Protein AF-A0A7C4NNX4-F1 (afdb_monomer_lite)

Sequence (133 aa):
MYYRSFNGVYTVMGKKLKLHPGSLFLFMDVGVRVYADIDHVFYNCREGLIQNIRFLYDVFKHFSGMGLRVVAVGKAFDDDLYLYLSNRYHGRANYRDFTVSVFDNTSPEEFKRIHDYMQIVDGGIIKEALGED

Foldseek 3Di:
DDWDDDPCWTADPNDTFNAQFFKKKFFDDVHTWMFTQCVGQVVRDLVSVLRQLLVQVVVVCVVVVVVFQWGMWIDHRGHAIETEGCADDDDWDDDDPYGYHYDYNDDNVNVCVVRVVTDIDDPVSSCVSVVHD

Radius of gyration: 14.45 Å; chains: 1; bounding box: 39×32×36 Å

pLDDT: mean 86.93, std 13.01, range [45.81, 97.88]

Secondary structure (DSSP, 8-state):
-----BTTBEEETTEEESS-S--EEEEESSSEEEEE-HHHHTTT-HHHHHHHHHHHHHHHHHHHHTT--EEEEEE-SSS-EEEEESS---S-EEETTEEEEEE-S--HHHHHHHTTTSEEPPHHHHHHHHT--

Structure (mmCIF, N/CA/C/O backbone):
data_AF-A0A7C4NNX4-F1
#
_entry.id   AF-A0A7C4NNX4-F1
#
loop_
_atom_site.group_PDB
_atom_site.id
_atom_site.type_symbol
_atom_site.label_atom_id
_atom_site.label_alt_id
_atom_site.label_comp_id
_atom_site.label_asym_id
_atom_site.label_entity_id
_atom_site.label_seq_id
_atom_site.pdbx_PDB_ins_code
_atom_site.Cartn_x
_atom_site.Cartn_y
_atom_site.Cartn_z
_atom_site.occupancy
_atom_site.B_iso_or_equiv
_atom_site.auth_seq_id
_atom_site.auth_comp_id
_atom_site.auth_asym_id
_atom_site.auth_atom_id
_atom_site.pdbx_PDB_model_num
ATOM 1 N N . MET A 1 1 ? -24.343 -3.041 7.007 1.00 48.03 1 MET A N 1
ATOM 2 C CA . MET A 1 1 ? -23.351 -4.117 7.239 1.00 48.03 1 MET A CA 1
ATOM 3 C C . MET A 1 1 ? -22.659 -3.783 8.556 1.00 48.03 1 MET A C 1
ATOM 5 O O . MET A 1 1 ? -22.099 -2.702 8.644 1.00 48.03 1 MET A O 1
ATOM 9 N N . TYR A 1 2 ? -22.823 -4.580 9.617 1.00 45.81 2 TYR A N 1
ATOM 10 C CA . TYR A 1 2 ? -22.354 -4.204 10.963 1.00 45.81 2 TYR A CA 1
ATOM 11 C C . TYR A 1 2 ? -20.934 -4.726 11.207 1.00 45.81 2 TYR A C 1
ATOM 13 O O . TYR A 1 2 ? -20.727 -5.937 11.233 1.00 45.81 2 TYR A O 1
ATOM 21 N N . TYR A 1 3 ? -19.975 -3.822 11.412 1.00 55.03 3 TYR A N 1
ATOM 22 C CA . TYR A 1 3 ? -18.614 -4.162 11.821 1.00 55.03 3 TYR A CA 1
ATOM 23 C C . TYR A 1 3 ? -18.524 -4.092 13.342 1.00 55.03 3 TYR A C 1
ATOM 25 O O . TYR A 1 3 ? -18.691 -3.028 13.935 1.00 55.03 3 TYR A O 1
ATOM 33 N N . ARG A 1 4 ? -18.267 -5.225 13.994 1.00 49.16 4 ARG A N 1
ATOM 34 C CA . ARG A 1 4 ? -17.925 -5.248 15.417 1.00 49.16 4 ARG A CA 1
ATOM 35 C C . ARG A 1 4 ? -16.474 -5.684 15.535 1.00 49.16 4 ARG A C 1
ATOM 37 O O . ARG A 1 4 ? -16.166 -6.846 15.291 1.00 49.16 4 ARG A O 1
ATOM 44 N N . SER A 1 5 ? -15.599 -4.741 15.871 1.00 49.91 5 SER A N 1
ATOM 45 C CA . SER A 1 5 ? -14.241 -5.061 16.306 1.00 49.91 5 SER A CA 1
ATOM 46 C C . SER A 1 5 ? -14.320 -5.641 17.717 1.00 49.91 5 SER A C 1
ATOM 48 O O . SER A 1 5 ? -14.925 -5.041 18.608 1.00 49.91 5 SER A O 1
ATOM 50 N N . PHE A 1 6 ? -13.754 -6.827 17.917 1.00 46.50 6 PHE A N 1
ATOM 51 C CA . PHE A 1 6 ? -13.515 -7.384 19.246 1.00 46.50 6 PHE A CA 1
ATOM 52 C C . PHE A 1 6 ? -12.052 -7.818 19.289 1.00 46.50 6 PHE A C 1
ATOM 54 O O . PHE A 1 6 ? -11.636 -8.658 18.492 1.00 46.50 6 PHE A O 1
ATOM 61 N N . ASN A 1 7 ? -11.256 -7.205 20.169 1.00 52.91 7 ASN A N 1
ATOM 62 C CA . ASN A 1 7 ? -9.811 -7.442 20.284 1.00 52.91 7 ASN A CA 1
ATOM 63 C C . ASN A 1 7 ? -9.023 -7.269 18.965 1.00 52.91 7 ASN A C 1
ATOM 65 O O . ASN A 1 7 ? -8.081 -8.015 18.712 1.00 52.91 7 ASN A O 1
ATOM 69 N N . GLY A 1 8 ? -9.415 -6.318 18.107 1.00 58.91 8 GLY A N 1
ATOM 70 C CA . GLY A 1 8 ? -8.726 -6.058 16.834 1.00 58.91 8 GLY A CA 1
ATOM 71 C C . GLY A 1 8 ? -9.024 -7.069 15.720 1.00 58.91 8 GLY A C 1
ATOM 72 O O . GLY A 1 8 ? -8.381 -7.025 14.679 1.00 58.91 8 GLY A O 1
ATOM 73 N N . VAL A 1 9 ? -9.997 -7.966 15.916 1.00 63.56 9 VAL A N 1
ATOM 74 C CA . VAL A 1 9 ? -10.481 -8.889 14.882 1.00 63.56 9 VAL A CA 1
ATOM 75 C C . VAL A 1 9 ? -11.775 -8.343 14.289 1.00 63.56 9 VAL A C 1
ATOM 77 O O . VAL A 1 9 ? -12.765 -8.155 15.003 1.00 63.56 9 VAL A O 1
ATOM 80 N N . TYR A 1 10 ? -11.783 -8.121 12.976 1.00 71.44 10 TYR A N 1
ATOM 81 C CA . TYR A 1 10 ? -12.954 -7.652 12.238 1.00 71.44 10 TYR A CA 1
ATOM 82 C C . TYR A 1 10 ? -13.735 -8.853 11.705 1.00 71.44 10 TYR A C 1
ATOM 84 O O . TYR A 1 10 ? -13.141 -9.783 11.175 1.00 71.44 10 TYR A O 1
ATOM 92 N N . THR A 1 11 ? -15.063 -8.880 11.845 1.00 72.44 11 THR A N 1
ATOM 93 C CA . THR A 1 11 ? -15.886 -9.976 11.297 1.00 72.44 11 THR A CA 1
ATOM 94 C C . THR A 1 11 ? -16.840 -9.450 10.236 1.00 72.44 11 THR A C 1
ATOM 96 O O . THR A 1 11 ? -17.658 -8.579 10.525 1.00 72.44 11 THR A O 1
ATOM 99 N N . VAL A 1 12 ? -16.761 -10.001 9.023 1.00 71.94 12 VAL A N 1
ATOM 100 C CA . VAL A 1 12 ? -17.627 -9.649 7.890 1.00 71.94 12 VAL A CA 1
ATOM 101 C C . VAL A 1 12 ? -18.187 -10.921 7.275 1.00 71.94 12 VAL A C 1
ATOM 103 O O . VAL A 1 12 ? -17.429 -11.791 6.861 1.00 71.94 12 VAL A O 1
ATOM 106 N N . MET A 1 13 ? -19.517 -11.055 7.245 1.00 73.31 13 MET A N 1
ATOM 107 C CA . MET A 1 13 ? -20.209 -12.240 6.701 1.00 73.31 13 MET A CA 1
ATOM 108 C C . MET A 1 13 ? -19.663 -13.580 7.249 1.00 73.31 13 MET A C 1
ATOM 110 O O . MET A 1 13 ? -19.581 -14.569 6.531 1.00 73.31 13 MET A O 1
ATOM 114 N N . GLY A 1 14 ? -19.249 -13.610 8.523 1.00 75.75 14 GLY A N 1
ATOM 115 C CA . GLY A 1 14 ? -18.668 -14.794 9.173 1.00 75.75 14 GLY A CA 1
ATOM 116 C C . GLY A 1 14 ? -17.166 -15.014 8.932 1.00 75.75 14 GLY A C 1
ATOM 117 O O . GLY A 1 14 ? -16.572 -15.849 9.610 1.00 75.75 14 GLY A O 1
ATOM 118 N N . LYS A 1 15 ? -16.524 -14.245 8.040 1.00 78.25 15 LYS A N 1
ATOM 119 C CA . LYS A 1 15 ? -15.065 -14.243 7.840 1.00 78.25 15 LYS A CA 1
ATOM 120 C C . LYS A 1 15 ? -14.405 -13.311 8.855 1.00 78.25 15 LYS A C 1
ATOM 122 O O . LYS A 1 15 ? -14.841 -12.173 9.027 1.00 78.25 15 LYS A O 1
ATOM 127 N N . LYS A 1 16 ? -13.354 -13.795 9.521 1.00 83.75 16 LYS A N 1
ATOM 128 C CA . LYS A 1 16 ? -12.468 -12.967 10.350 1.00 83.75 16 LYS A CA 1
ATOM 129 C C . LYS A 1 16 ? -11.421 -12.318 9.455 1.00 83.75 16 LYS A C 1
ATOM 131 O O . LYS A 1 16 ? -10.770 -13.025 8.691 1.00 83.75 16 LYS A O 1
ATOM 136 N N . LEU A 1 17 ? -11.279 -11.009 9.576 1.00 84.00 17 LEU A N 1
ATOM 137 C CA . LEU A 1 17 ? -10.310 -10.195 8.865 1.00 84.00 17 LEU A CA 1
ATOM 138 C C . LEU A 1 17 ? -9.288 -9.633 9.851 1.00 84.00 17 LEU A C 1
ATOM 140 O O . LEU A 1 17 ? -9.621 -9.298 10.996 1.00 84.00 17 LEU A O 1
ATOM 144 N N . LYS A 1 18 ? -8.043 -9.572 9.390 1.00 87.12 18 LYS A N 1
ATOM 145 C CA . LYS A 1 18 ? -6.881 -9.059 10.119 1.00 87.12 18 LYS A CA 1
ATOM 146 C C . LYS A 1 18 ? -6.755 -7.547 9.968 1.00 87.12 18 LYS A C 1
ATOM 148 O O . LYS A 1 18 ? -6.219 -6.894 10.859 1.00 87.12 18 LYS A O 1
ATOM 153 N N . LEU A 1 19 ? -7.248 -7.002 8.857 1.00 88.00 19 LEU A N 1
ATOM 154 C CA . LEU A 1 19 ? -7.298 -5.570 8.583 1.00 88.00 19 LEU A CA 1
ATOM 155 C C . LEU A 1 19 ? -8.731 -5.048 8.616 1.00 88.00 19 LEU A C 1
ATOM 157 O O . LEU A 1 19 ? -9.700 -5.808 8.515 1.00 88.00 19 LEU A O 1
ATOM 161 N N . HIS A 1 20 ? -8.866 -3.726 8.742 1.00 88.00 20 HIS A N 1
ATOM 162 C CA . HIS A 1 20 ? -10.181 -3.115 8.658 1.00 88.00 20 HIS A CA 1
ATOM 163 C C . HIS A 1 20 ? -10.746 -3.322 7.239 1.00 88.00 20 HIS A C 1
ATOM 165 O O . HIS A 1 20 ? -10.024 -3.099 6.254 1.00 88.00 20 HIS A O 1
ATOM 171 N N . PRO A 1 21 ? -12.026 -3.709 7.102 1.00 87.19 21 PRO A N 1
ATOM 172 C CA . PRO A 1 21 ? -12.662 -3.871 5.800 1.00 87.19 21 PRO A CA 1
ATOM 173 C C . PRO A 1 21 ? -12.578 -2.598 4.961 1.00 87.19 21 PRO A C 1
ATOM 175 O O . PRO A 1 21 ? -12.714 -1.491 5.491 1.00 87.19 21 PRO A O 1
ATOM 178 N N . GLY A 1 22 ? -12.355 -2.762 3.659 1.00 87.94 22 GLY A N 1
ATOM 179 C CA . GLY A 1 22 ? -12.302 -1.652 2.711 1.00 87.94 22 GLY A CA 1
ATOM 180 C C . GLY A 1 22 ? -11.140 -1.721 1.726 1.00 87.94 22 GLY A C 1
ATOM 181 O O . GLY A 1 22 ? -10.060 -2.186 2.075 1.00 87.94 22 GLY A O 1
ATOM 182 N N . SER A 1 23 ? -11.370 -1.257 0.497 1.00 91.06 23 SER A N 1
ATOM 183 C CA . SER A 1 23 ? -10.374 -1.263 -0.578 1.00 91.06 23 SER A CA 1
ATOM 184 C C . SER A 1 23 ? -9.641 0.074 -0.649 1.00 91.06 23 SER A C 1
ATOM 186 O O . SER A 1 23 ? -10.278 1.128 -0.718 1.00 91.06 23 SER A O 1
ATOM 188 N N . LEU A 1 24 ? -8.308 0.035 -0.656 1.00 94.44 24 LEU A N 1
ATOM 189 C CA . LEU A 1 24 ? -7.476 1.223 -0.846 1.00 94.44 24 LEU A CA 1
ATOM 190 C C . LEU A 1 24 ? -6.092 0.882 -1.399 1.00 94.44 24 LEU A C 1
ATOM 192 O O . LEU A 1 24 ? -5.580 -0.219 -1.198 1.00 94.44 24 LEU A O 1
ATOM 196 N N . PHE A 1 25 ? -5.474 1.872 -2.034 1.00 96.31 25 PHE A N 1
ATOM 197 C CA . PHE A 1 25 ? -4.113 1.834 -2.541 1.00 96.31 25 PHE A CA 1
ATOM 198 C C . PHE A 1 25 ? -3.327 3.036 -2.036 1.00 96.31 25 PHE A C 1
ATOM 200 O O . PHE A 1 25 ? -3.772 4.174 -2.156 1.00 96.31 25 PHE A O 1
ATOM 207 N N . LEU A 1 26 ? -2.133 2.780 -1.516 1.00 96.75 26 LEU A N 1
ATOM 208 C CA . LEU A 1 26 ? -1.104 3.775 -1.270 1.00 96.75 26 LEU A CA 1
ATOM 209 C C . LEU A 1 26 ? -0.182 3.809 -2.490 1.00 96.75 26 LEU A C 1
ATOM 211 O O . LEU A 1 26 ? 0.436 2.806 -2.845 1.00 96.75 26 LEU A O 1
ATOM 215 N N . PHE A 1 27 ? -0.111 4.964 -3.134 1.00 96.31 27 PHE A N 1
ATOM 216 C CA . PHE A 1 27 ? 0.598 5.209 -4.380 1.00 96.31 27 PHE A CA 1
ATOM 217 C C . PHE A 1 27 ? 1.734 6.211 -4.165 1.00 96.31 27 PHE A C 1
ATOM 219 O O . PHE A 1 27 ? 1.553 7.237 -3.504 1.00 96.31 27 PHE A O 1
ATOM 226 N N . MET A 1 28 ? 2.896 5.905 -4.741 1.00 90.25 28 MET A N 1
ATOM 227 C CA . MET A 1 28 ? 4.124 6.680 -4.596 1.00 90.25 28 MET A CA 1
ATOM 228 C C . MET A 1 28 ? 4.455 7.394 -5.902 1.00 90.25 28 MET A C 1
ATOM 230 O O . MET A 1 28 ? 4.753 6.767 -6.916 1.00 90.25 28 MET A O 1
ATOM 234 N N . ASP A 1 29 ? 4.418 8.720 -5.855 1.00 79.81 29 ASP A N 1
ATOM 235 C CA . ASP A 1 29 ? 4.788 9.602 -6.965 1.00 79.81 29 ASP A CA 1
ATOM 236 C C . ASP A 1 29 ? 5.741 10.684 -6.428 1.00 79.81 29 ASP A C 1
ATOM 238 O O . ASP A 1 29 ? 6.663 10.379 -5.675 1.00 79.81 29 ASP A O 1
ATOM 242 N N . VAL A 1 30 ? 5.478 11.963 -6.708 1.00 82.19 30 VAL A N 1
ATOM 243 C CA . VAL A 1 30 ? 6.112 13.125 -6.052 1.00 82.19 30 VAL A CA 1
ATOM 244 C C . VAL A 1 30 ? 5.896 13.139 -4.522 1.00 82.19 30 VAL A C 1
ATOM 246 O O . VAL A 1 30 ? 6.574 13.859 -3.796 1.00 82.19 30 VAL A O 1
ATOM 249 N N . GLY A 1 31 ? 4.962 12.331 -4.019 1.00 86.94 31 GLY A N 1
ATOM 250 C CA . GLY A 1 31 ? 4.693 12.106 -2.601 1.00 86.94 31 GLY A CA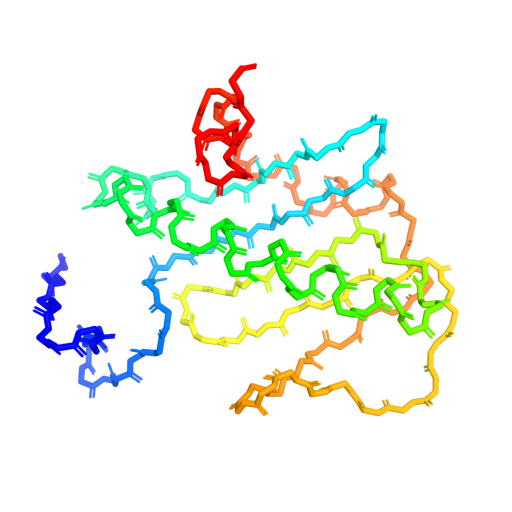 1
ATOM 251 C C . GLY A 1 31 ? 3.726 10.93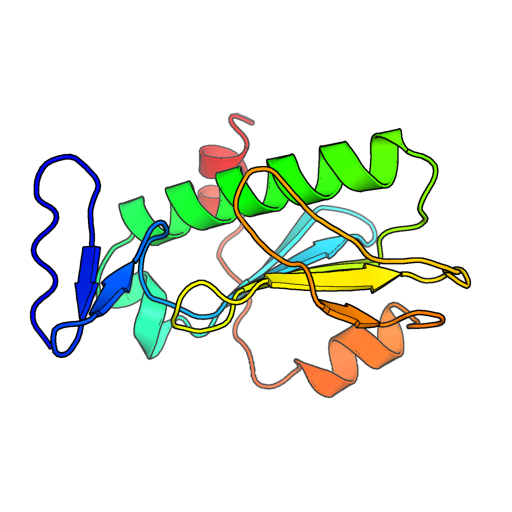9 -2.409 1.00 86.94 31 GLY A C 1
ATOM 252 O O . GLY A 1 31 ? 3.315 10.302 -3.385 1.00 86.94 31 GLY A O 1
ATOM 253 N N . VAL A 1 32 ? 3.350 10.672 -1.157 1.00 93.00 32 VAL A N 1
ATOM 254 C CA . VAL A 1 32 ? 2.353 9.645 -0.826 1.00 93.00 32 VAL A CA 1
ATOM 255 C C . VAL A 1 32 ? 0.963 10.141 -1.218 1.00 93.00 32 VAL A C 1
ATOM 257 O O . VAL A 1 32 ? 0.522 11.203 -0.780 1.00 93.00 32 VAL A O 1
ATOM 260 N N . ARG A 1 33 ? 0.248 9.356 -2.022 1.00 95.06 33 ARG A N 1
ATOM 261 C CA . ARG A 1 33 ? -1.186 9.532 -2.285 1.00 95.06 33 ARG A CA 1
ATOM 262 C C . ARG A 1 33 ? -1.925 8.270 -1.885 1.00 95.06 33 ARG A C 1
ATOM 264 O O . ARG A 1 33 ? -1.391 7.174 -2.027 1.00 95.06 33 ARG A O 1
ATOM 271 N N . VAL A 1 34 ? -3.161 8.413 -1.423 1.00 94.94 34 VAL A N 1
ATOM 272 C CA . VAL A 1 34 ? -4.016 7.267 -1.111 1.00 94.94 34 VAL A CA 1
ATOM 273 C C . VAL A 1 34 ? -5.290 7.358 -1.937 1.00 94.94 34 VAL A C 1
ATOM 275 O O . VAL A 1 34 ? -5.966 8.384 -1.926 1.00 94.94 34 VAL A O 1
ATOM 278 N N . TYR A 1 35 ? -5.600 6.278 -2.645 1.00 94.38 35 TYR A N 1
ATOM 279 C CA . TYR A 1 35 ? -6.850 6.067 -3.364 1.00 94.38 35 TYR A CA 1
ATOM 280 C C . TYR A 1 35 ? -7.699 5.097 -2.554 1.00 94.38 35 TYR A C 1
ATOM 282 O O . TYR A 1 35 ? -7.216 4.027 -2.197 1.00 94.38 35 TYR A O 1
ATOM 290 N N . ALA A 1 36 ? -8.943 5.440 -2.249 1.00 92.12 36 ALA A N 1
ATOM 291 C CA . ALA A 1 36 ? -9.845 4.580 -1.494 1.00 92.12 36 ALA A CA 1
ATOM 292 C C . ALA A 1 36 ? -11.231 4.555 -2.136 1.00 92.12 36 ALA A C 1
ATOM 294 O O . ALA A 1 36 ? -11.667 5.514 -2.770 1.00 92.12 36 ALA A O 1
ATOM 295 N N . ASP A 1 37 ? -11.933 3.447 -1.932 1.00 86.31 37 ASP A N 1
ATOM 296 C CA . ASP A 1 37 ? -13.380 3.399 -2.102 1.00 86.31 37 ASP A CA 1
ATOM 297 C C . ASP A 1 37 ? -14.016 4.070 -0.869 1.00 86.31 37 ASP A C 1
ATOM 299 O O . ASP A 1 37 ? -14.296 3.416 0.137 1.00 86.31 37 ASP A O 1
ATOM 303 N N . ILE A 1 38 ? -14.112 5.407 -0.870 1.00 71.06 38 ILE A N 1
ATOM 304 C CA . ILE A 1 38 ? -14.481 6.191 0.327 1.00 71.06 38 ILE A CA 1
ATOM 305 C C . ILE A 1 38 ? -15.907 5.853 0.766 1.00 71.06 38 ILE A C 1
ATOM 307 O O . ILE A 1 38 ? -16.157 5.764 1.974 1.00 71.06 38 ILE A O 1
ATOM 311 N N . ASP A 1 39 ? -16.796 5.582 -0.191 1.00 67.69 39 ASP A N 1
ATOM 312 C CA . ASP A 1 39 ? -18.185 5.182 0.045 1.00 67.69 39 ASP A CA 1
ATOM 313 C C . ASP A 1 39 ? -18.273 3.899 0.890 1.00 67.69 39 ASP A C 1
ATOM 315 O O . ASP A 1 39 ? -19.111 3.798 1.791 1.00 67.69 39 ASP A O 1
ATOM 319 N N . HIS A 1 40 ? -17.349 2.952 0.695 1.00 63.50 40 HIS A N 1
ATOM 320 C CA . HIS A 1 40 ?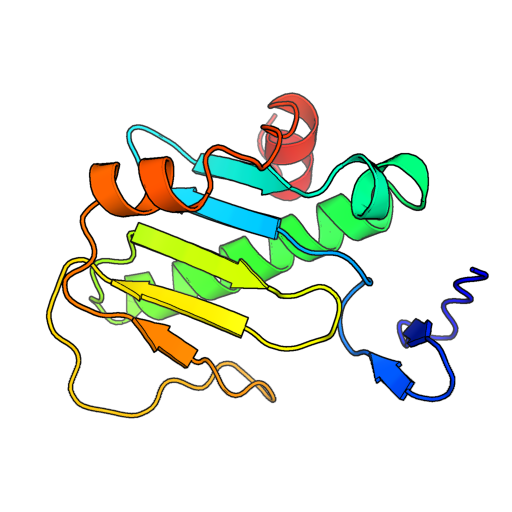 -17.290 1.724 1.490 1.00 63.50 40 HIS A CA 1
ATOM 321 C C . HIS A 1 40 ? -16.334 1.779 2.696 1.00 63.50 40 HIS A C 1
ATOM 323 O O . HIS A 1 40 ? -16.599 1.105 3.698 1.00 63.50 40 HIS A O 1
ATOM 329 N N . VAL A 1 41 ? -15.249 2.560 2.649 1.00 60.81 41 VAL A N 1
ATOM 330 C CA . VAL A 1 41 ? -14.197 2.574 3.688 1.00 60.81 41 VAL A CA 1
ATOM 331 C C . VAL A 1 41 ? -14.398 3.692 4.714 1.00 60.81 41 VAL A C 1
ATOM 333 O O . VAL A 1 41 ? -14.412 3.438 5.919 1.00 60.81 41 VAL A O 1
ATOM 336 N N . PHE A 1 42 ? -14.546 4.938 4.263 1.00 56.81 42 PHE A N 1
ATOM 337 C CA . PHE A 1 42 ? -14.422 6.107 5.137 1.00 56.81 42 PHE A CA 1
ATOM 338 C C . PHE A 1 42 ? -15.699 6.411 5.914 1.00 56.81 42 PHE A C 1
ATOM 340 O O . PHE A 1 42 ? -15.634 6.600 7.128 1.00 56.81 42 PHE A O 1
ATOM 347 N N . TYR A 1 43 ? -16.859 6.405 5.247 1.00 60.22 43 TYR A N 1
ATOM 348 C CA . TYR A 1 43 ? -18.133 6.709 5.912 1.00 60.22 43 TYR A CA 1
ATOM 349 C C . TYR A 1 43 ? -18.480 5.712 7.020 1.00 60.22 43 TYR A C 1
ATOM 351 O O . TYR A 1 43 ? -19.232 6.036 7.937 1.00 60.22 43 TYR A O 1
ATOM 359 N N . ASN A 1 44 ? -17.899 4.513 6.957 1.00 67.62 44 ASN A N 1
ATOM 360 C CA . ASN A 1 44 ? -18.115 3.470 7.946 1.00 67.62 44 ASN A CA 1
ATOM 361 C C . ASN A 1 44 ? -17.121 3.538 9.119 1.00 67.62 44 ASN A C 1
ATOM 363 O O . ASN A 1 44 ? -17.522 3.220 10.239 1.00 67.62 44 ASN A O 1
ATOM 367 N N . CYS A 1 45 ? -15.847 3.922 8.903 1.00 81.00 45 CYS A N 1
ATOM 368 C CA . CYS A 1 45 ? -14.848 4.019 9.981 1.00 81.00 45 CYS A CA 1
ATOM 369 C C . CYS A 1 45 ? -13.553 4.782 9.597 1.00 81.00 45 CYS A C 1
ATOM 371 O O . CYS A 1 45 ? -12.627 4.212 9.014 1.00 81.00 45 CYS A O 1
ATOM 373 N N . ARG A 1 46 ? -13.418 6.049 10.021 1.00 86.12 46 ARG A N 1
ATOM 374 C CA . ARG A 1 46 ? -12.189 6.860 9.844 1.00 86.12 46 ARG A CA 1
ATOM 375 C C . ARG A 1 46 ? -10.943 6.229 10.474 1.00 86.12 46 ARG A C 1
ATOM 377 O O . ARG A 1 46 ? -9.883 6.217 9.858 1.00 86.12 46 ARG A O 1
ATOM 384 N N . GLU A 1 47 ? -11.077 5.704 11.688 1.00 86.69 47 GLU A N 1
ATOM 385 C CA . GLU A 1 47 ? -9.978 5.039 12.398 1.00 86.69 47 GLU A CA 1
ATOM 386 C C . GLU A 1 47 ? -9.488 3.805 11.624 1.00 86.69 47 GLU A C 1
ATOM 388 O O . GLU A 1 47 ? -8.290 3.593 11.463 1.00 86.69 47 GLU A O 1
ATOM 393 N N . GLY A 1 48 ? -10.415 3.032 11.051 1.00 87.12 48 GLY A N 1
ATOM 394 C CA . GLY A 1 48 ? -10.099 1.895 10.188 1.00 87.12 48 GLY A CA 1
ATOM 395 C C . GLY A 1 48 ? -9.321 2.294 8.935 1.00 87.12 48 GLY A C 1
ATOM 396 O O . GLY A 1 48 ? -8.356 1.623 8.567 1.00 87.12 48 GLY A O 1
ATOM 397 N N . LEU A 1 49 ? -9.694 3.416 8.308 1.00 89.75 49 LEU A N 1
ATOM 398 C CA . LEU A 1 49 ? -8.943 3.977 7.185 1.00 89.75 49 LEU A CA 1
ATOM 399 C C . LEU A 1 49 ? -7.506 4.328 7.598 1.00 89.75 49 LEU A C 1
ATOM 401 O O . LEU A 1 49 ? -6.566 3.924 6.918 1.00 89.75 49 LEU A O 1
ATOM 405 N N . ILE A 1 50 ? -7.329 5.025 8.721 1.00 92.00 50 ILE A N 1
ATOM 406 C CA . ILE A 1 50 ? -6.008 5.408 9.242 1.00 92.00 50 ILE A CA 1
ATOM 407 C C . ILE A 1 50 ? -5.136 4.184 9.516 1.00 92.00 50 ILE A C 1
ATOM 409 O O . ILE A 1 50 ? -3.980 4.137 9.090 1.00 92.00 50 ILE A O 1
ATOM 413 N N . GLN A 1 51 ? -5.693 3.170 10.179 1.00 91.94 51 GLN A N 1
ATOM 414 C CA . GLN A 1 51 ? -4.985 1.924 10.471 1.00 91.94 51 GLN A CA 1
ATOM 415 C C . GLN A 1 51 ? -4.548 1.210 9.192 1.00 91.94 51 GLN A C 1
ATOM 417 O O . GLN A 1 51 ? -3.407 0.754 9.103 1.00 91.94 51 GLN A O 1
ATOM 422 N N . ASN A 1 52 ? -5.417 1.160 8.181 1.00 93.44 52 ASN A N 1
ATOM 423 C CA . ASN A 1 52 ? -5.076 0.564 6.897 1.00 93.44 52 ASN A CA 1
ATOM 424 C C . ASN A 1 52 ? -4.000 1.365 6.147 1.00 93.44 52 ASN A C 1
ATOM 426 O O . ASN A 1 52 ? -3.081 0.757 5.603 1.00 93.44 52 ASN A O 1
ATOM 430 N N . ILE A 1 53 ? -4.071 2.703 6.131 1.00 95.44 53 ILE A N 1
ATOM 431 C CA . ILE A 1 53 ? -3.042 3.554 5.504 1.00 95.44 53 ILE A CA 1
ATOM 432 C C . ILE A 1 53 ? -1.688 3.313 6.172 1.00 95.44 53 ILE A C 1
ATOM 434 O O . ILE A 1 53 ? -0.701 3.062 5.483 1.00 95.44 53 ILE A O 1
ATOM 438 N N . ARG A 1 54 ? -1.645 3.324 7.509 1.00 96.00 54 ARG A N 1
ATOM 439 C CA . ARG A 1 54 ? -0.418 3.072 8.272 1.00 96.00 54 ARG A CA 1
ATOM 440 C C . ARG A 1 54 ? 0.150 1.683 7.981 1.00 96.00 54 ARG A C 1
ATOM 442 O O . ARG A 1 54 ? 1.345 1.553 7.729 1.00 96.00 54 ARG A O 1
ATOM 449 N N . PHE A 1 55 ? -0.704 0.659 7.958 1.00 95.69 55 PHE A N 1
ATOM 450 C CA . PHE A 1 55 ? -0.294 -0.702 7.617 1.00 95.69 55 PHE A CA 1
ATOM 451 C C . PHE A 1 55 ? 0.292 -0.781 6.202 1.00 95.69 55 PHE A C 1
ATOM 453 O O . PHE A 1 55 ? 1.389 -1.305 6.022 1.00 95.69 55 PHE A O 1
ATOM 460 N N . LEU A 1 56 ? -0.397 -0.229 5.198 1.00 97.31 56 LEU A N 1
ATOM 461 C CA . LEU A 1 56 ? 0.098 -0.211 3.823 1.00 97.31 56 LEU A CA 1
ATOM 462 C C . LEU A 1 56 ? 1.411 0.570 3.705 1.00 97.31 56 LEU A C 1
ATOM 464 O O . LEU A 1 56 ? 2.311 0.145 2.988 1.00 97.31 56 LEU A O 1
ATOM 468 N N . TYR A 1 57 ? 1.585 1.655 4.456 1.00 96.88 57 TYR A N 1
ATOM 469 C CA . TYR A 1 57 ? 2.853 2.377 4.476 1.00 96.88 57 TYR A CA 1
ATOM 470 C C . TYR A 1 57 ? 4.007 1.534 5.037 1.00 96.88 57 TYR A C 1
ATOM 472 O O . TYR A 1 57 ? 5.123 1.579 4.517 1.00 96.88 57 TYR A O 1
ATOM 480 N N . ASP A 1 58 ? 3.754 0.702 6.049 1.00 96.88 58 ASP A N 1
ATOM 481 C CA . ASP A 1 58 ? 4.747 -0.258 6.542 1.00 96.88 58 ASP A CA 1
ATOM 482 C C . ASP A 1 58 ? 5.079 -1.342 5.507 1.00 96.88 58 ASP A C 1
ATOM 484 O O . ASP A 1 58 ? 6.246 -1.722 5.375 1.00 96.88 58 ASP A O 1
ATOM 488 N N . VAL A 1 59 ? 4.085 -1.805 4.740 1.00 97.25 59 VAL A N 1
ATOM 489 C CA . VAL A 1 59 ? 4.289 -2.728 3.611 1.00 97.25 59 VAL A CA 1
ATOM 490 C C . VAL A 1 59 ? 5.170 -2.075 2.543 1.00 97.25 59 VAL A C 1
ATOM 492 O O . VAL A 1 59 ? 6.151 -2.675 2.099 1.00 97.25 59 VAL A O 1
ATOM 495 N N . PHE A 1 60 ? 4.874 -0.825 2.175 1.00 97.00 60 PHE A N 1
ATOM 496 C CA . PHE A 1 60 ? 5.685 -0.042 1.245 1.00 97.00 60 PHE A CA 1
ATOM 497 C C . PHE A 1 60 ? 7.137 0.069 1.728 1.00 97.00 60 PHE A C 1
ATOM 499 O O . PHE A 1 60 ? 8.055 -0.299 0.995 1.00 97.00 60 PHE A O 1
ATOM 506 N N . LYS A 1 61 ? 7.359 0.521 2.970 1.00 96.56 61 LYS A N 1
ATOM 507 C CA . LYS A 1 61 ? 8.709 0.669 3.540 1.00 96.56 61 LYS A CA 1
ATOM 508 C C . LYS A 1 61 ? 9.474 -0.650 3.546 1.00 96.56 61 LYS A C 1
ATOM 510 O O . LYS A 1 61 ? 10.664 -0.656 3.247 1.00 96.56 61 LYS A O 1
ATOM 515 N N . HIS A 1 62 ? 8.803 -1.756 3.865 1.00 96.81 62 HIS A N 1
ATOM 516 C CA . HIS A 1 62 ? 9.417 -3.079 3.870 1.00 96.81 62 HIS A CA 1
ATOM 517 C C . HIS A 1 62 ? 9.957 -3.462 2.487 1.00 96.81 62 HIS A C 1
ATOM 519 O O . HIS A 1 62 ? 11.147 -3.736 2.353 1.00 96.81 62 HIS A O 1
ATOM 525 N N . PHE A 1 63 ? 9.112 -3.432 1.454 1.00 96.00 63 PHE A N 1
ATOM 526 C CA . PHE A 1 63 ? 9.513 -3.842 0.105 1.00 96.00 63 PHE A CA 1
ATOM 527 C C . PHE A 1 63 ? 10.483 -2.856 -0.554 1.00 96.00 63 PHE A C 1
ATOM 529 O O . PHE A 1 63 ? 11.440 -3.281 -1.204 1.00 96.00 63 PHE A O 1
ATOM 536 N N . SER A 1 64 ? 10.310 -1.553 -0.328 1.00 94.75 64 SER A N 1
ATOM 537 C CA . SER A 1 64 ? 11.278 -0.541 -0.765 1.00 94.75 64 SER A CA 1
ATOM 538 C C . SER A 1 64 ? 12.635 -0.720 -0.080 1.00 94.75 64 SER A C 1
ATOM 540 O O . SER A 1 64 ? 13.673 -0.626 -0.732 1.00 94.75 64 SER A O 1
ATOM 542 N N . GLY A 1 65 ? 12.649 -1.069 1.212 1.00 95.50 65 GLY A N 1
ATOM 543 C CA . GLY A 1 65 ? 13.868 -1.389 1.961 1.00 95.50 65 GLY A CA 1
ATOM 544 C C . GLY A 1 65 ? 14.609 -2.628 1.445 1.00 95.50 65 GLY A C 1
ATOM 545 O O . GLY A 1 65 ? 15.812 -2.754 1.655 1.00 95.50 65 GLY A O 1
ATOM 546 N N . MET A 1 66 ? 13.924 -3.512 0.713 1.00 93.75 66 MET A N 1
ATOM 547 C CA . MET A 1 66 ? 14.530 -4.648 0.006 1.00 93.75 66 MET A CA 1
ATOM 548 C C . MET A 1 66 ? 15.107 -4.270 -1.371 1.00 93.75 66 MET A C 1
ATOM 550 O O . MET A 1 66 ? 15.575 -5.142 -2.100 1.00 93.75 66 MET A O 1
ATOM 554 N N . GLY A 1 67 ? 15.060 -2.991 -1.757 1.00 92.81 67 GLY A N 1
ATOM 555 C CA . GLY A 1 67 ? 15.545 -2.500 -3.049 1.00 92.81 67 GLY A CA 1
ATOM 556 C C . GLY A 1 67 ? 14.545 -2.641 -4.200 1.00 92.81 67 GLY A C 1
ATOM 557 O O . GLY A 1 67 ? 14.919 -2.436 -5.357 1.00 92.81 67 GLY A O 1
ATOM 558 N N . LEU A 1 68 ? 13.282 -2.984 -3.920 1.00 94.56 68 LEU A N 1
ATOM 559 C CA . LEU A 1 68 ? 12.233 -3.018 -4.941 1.00 94.56 68 LEU A CA 1
ATOM 560 C C . LEU A 1 68 ? 11.761 -1.599 -5.270 1.00 94.56 68 LEU A C 1
ATOM 562 O O . LEU A 1 68 ? 11.612 -0.760 -4.384 1.00 94.56 68 LEU A O 1
ATOM 566 N N . ARG A 1 69 ? 11.487 -1.325 -6.551 1.00 94.62 69 ARG A N 1
ATOM 567 C CA . ARG A 1 69 ? 10.983 -0.018 -6.991 1.00 94.62 69 ARG A CA 1
ATOM 568 C C . ARG A 1 69 ? 9.459 -0.007 -6.943 1.00 94.62 69 ARG A C 1
ATOM 570 O O . ARG A 1 69 ? 8.797 -0.152 -7.974 1.00 94.62 69 ARG A O 1
ATOM 577 N N . VAL A 1 70 ? 8.930 0.113 -5.730 1.00 96.62 70 VAL A N 1
ATOM 578 C CA . VAL A 1 70 ? 7.493 0.070 -5.445 1.00 96.62 70 VAL A CA 1
ATOM 579 C C . VAL A 1 70 ? 6.787 1.307 -6.001 1.00 96.62 70 VAL A C 1
ATOM 581 O O . VAL A 1 70 ? 7.146 2.433 -5.671 1.00 96.62 70 VAL A O 1
ATOM 584 N N . VAL A 1 71 ? 5.769 1.080 -6.829 1.00 96.81 71 VAL A N 1
ATOM 585 C CA . VAL A 1 71 ? 4.877 2.105 -7.395 1.00 96.81 71 VAL A CA 1
ATOM 586 C C . VAL A 1 71 ? 3.659 2.297 -6.501 1.00 96.81 71 VAL A C 1
ATOM 588 O O . VAL A 1 71 ? 3.275 3.422 -6.192 1.00 96.81 71 VAL A O 1
ATOM 591 N N . ALA A 1 72 ? 3.058 1.193 -6.064 1.00 97.81 72 ALA A N 1
ATOM 592 C CA . ALA A 1 72 ? 1.914 1.212 -5.171 1.00 97.81 72 ALA A CA 1
ATOM 593 C C . ALA A 1 72 ? 1.844 -0.059 -4.327 1.00 97.81 72 ALA A C 1
ATOM 595 O O . ALA A 1 72 ? 2.338 -1.120 -4.713 1.00 97.81 72 ALA A O 1
ATOM 596 N N . VAL A 1 73 ? 1.157 0.047 -3.200 1.00 97.88 73 VAL A N 1
ATOM 597 C CA . VAL A 1 73 ? 0.697 -1.082 -2.393 1.00 97.88 73 VAL A CA 1
ATOM 598 C C . VAL A 1 73 ? -0.789 -0.915 -2.147 1.00 97.88 73 VAL A C 1
ATOM 600 O O . VAL A 1 73 ? -1.267 0.199 -1.958 1.00 97.88 73 VAL A O 1
ATOM 603 N N . GLY A 1 74 ? -1.540 -2.003 -2.151 1.00 96.44 74 GLY A N 1
ATOM 604 C CA . GLY A 1 74 ? -2.977 -1.931 -1.950 1.00 96.44 74 GLY A CA 1
ATOM 605 C C . GLY A 1 74 ? -3.529 -3.107 -1.192 1.00 96.44 74 GLY A C 1
ATOM 606 O O . GLY A 1 74 ? -2.854 -4.119 -1.005 1.00 96.44 74 GLY A O 1
ATOM 607 N N . LYS A 1 75 ? -4.783 -2.957 -0.789 1.00 94.00 75 LYS A N 1
ATOM 608 C CA . LYS A 1 75 ? -5.597 -4.047 -0.280 1.00 94.00 75 LYS A CA 1
ATOM 609 C C . LYS A 1 75 ? -6.960 -4.058 -0.947 1.00 94.00 75 LYS A C 1
ATOM 611 O O . LYS A 1 75 ? -7.516 -2.998 -1.243 1.00 94.00 75 LYS A O 1
ATOM 616 N N . ALA A 1 76 ? -7.501 -5.255 -1.123 1.00 91.88 76 ALA A N 1
ATOM 617 C CA . ALA A 1 76 ? -8.903 -5.444 -1.460 1.00 91.88 76 ALA A CA 1
ATOM 618 C C . ALA A 1 76 ? -9.805 -5.114 -0.260 1.00 91.88 76 ALA A C 1
ATOM 620 O O . ALA A 1 76 ? -9.339 -4.755 0.823 1.00 91.88 76 ALA A O 1
ATOM 621 N N . PHE A 1 77 ? -11.119 -5.258 -0.440 1.00 87.88 77 PHE A N 1
ATOM 622 C CA . PHE A 1 77 ? -12.088 -5.079 0.641 1.00 87.88 77 PHE A CA 1
ATOM 623 C C . PHE A 1 77 ? -11.820 -6.003 1.842 1.00 87.88 77 PHE A C 1
ATOM 625 O O . PHE A 1 77 ? -12.017 -5.582 2.982 1.00 87.88 77 PHE A O 1
ATOM 632 N N . ASP A 1 78 ? -11.343 -7.224 1.604 1.00 84.81 78 ASP A N 1
ATOM 633 C CA . ASP A 1 78 ? -10.944 -8.167 2.645 1.00 84.81 78 ASP A CA 1
ATOM 634 C C . ASP A 1 78 ? -9.449 -8.030 3.011 1.00 84.81 78 ASP A C 1
ATOM 636 O O . ASP A 1 78 ? -9.001 -6.916 3.284 1.00 84.81 78 ASP A O 1
ATOM 640 N N . ASP A 1 79 ? -8.695 -9.130 3.095 1.00 87.69 79 ASP A N 1
ATOM 641 C CA . ASP A 1 79 ? -7.297 -9.159 3.554 1.00 87.69 79 ASP A CA 1
ATOM 642 C C . ASP A 1 79 ? -6.287 -9.368 2.408 1.00 87.69 79 ASP A C 1
ATOM 644 O O . ASP A 1 79 ? -5.086 -9.457 2.669 1.00 87.69 79 ASP A O 1
ATOM 648 N N . ASP A 1 80 ? -6.733 -9.446 1.151 1.00 92.56 80 ASP A N 1
ATOM 649 C CA . ASP A 1 80 ? -5.820 -9.630 0.021 1.00 92.56 80 ASP A CA 1
ATOM 650 C C . ASP A 1 80 ? -4.968 -8.373 -0.208 1.00 92.56 80 ASP A C 1
ATOM 652 O O . ASP A 1 80 ? -5.489 -7.254 -0.254 1.00 92.56 80 ASP A O 1
ATOM 656 N N . LEU A 1 81 ? -3.651 -8.563 -0.366 1.00 97.12 81 LEU A N 1
ATOM 657 C CA . LEU A 1 81 ? -2.677 -7.489 -0.581 1.00 97.12 81 LEU A CA 1
ATOM 658 C C . LEU A 1 81 ? -2.104 -7.505 -1.999 1.00 97.12 81 LEU A C 1
ATOM 660 O O . LEU A 1 81 ? -1.812 -8.561 -2.569 1.00 97.12 81 LEU A O 1
ATOM 664 N N . TYR A 1 82 ? -1.852 -6.307 -2.519 1.00 96.50 82 TYR A N 1
ATOM 665 C CA . TYR A 1 82 ? -1.295 -6.061 -3.844 1.00 96.50 82 TYR A CA 1
ATOM 666 C C . TYR A 1 82 ? -0.016 -5.230 -3.748 1.00 96.50 82 TYR A C 1
ATOM 668 O O . TYR A 1 82 ? 0.049 -4.267 -2.984 1.00 96.50 82 TYR A O 1
ATOM 676 N N . LEU A 1 83 ? 0.985 -5.579 -4.552 1.00 97.62 83 LEU A N 1
ATOM 677 C CA . LEU A 1 83 ? 2.246 -4.857 -4.687 1.00 97.62 83 LEU A CA 1
ATOM 678 C C . LEU A 1 83 ? 2.509 -4.581 -6.166 1.00 97.62 83 LEU A C 1
ATOM 680 O O . LEU A 1 83 ? 2.663 -5.517 -6.947 1.00 97.62 83 LEU A O 1
ATOM 684 N N . TYR A 1 84 ? 2.597 -3.306 -6.532 1.00 97.06 84 TYR A N 1
ATO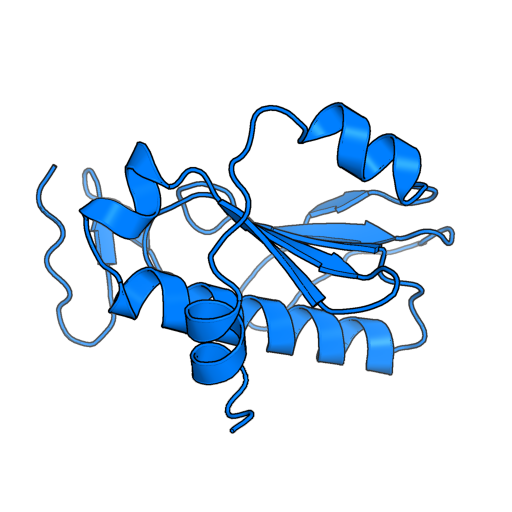M 685 C CA . TYR A 1 84 ? 2.920 -2.864 -7.886 1.00 97.06 84 TYR A CA 1
ATOM 686 C C . TYR A 1 84 ? 4.362 -2.378 -7.932 1.00 97.06 84 TYR A C 1
ATOM 688 O O . TYR A 1 84 ? 4.754 -1.501 -7.157 1.00 97.06 84 TYR A O 1
ATOM 696 N N . LEU A 1 85 ? 5.156 -2.940 -8.836 1.00 96.88 85 LEU A N 1
ATOM 697 C CA . LEU A 1 85 ? 6.580 -2.665 -8.987 1.00 96.88 85 LEU A CA 1
ATOM 698 C C . LEU A 1 85 ? 6.864 -2.123 -10.385 1.00 96.88 85 LEU A C 1
ATOM 700 O O . LEU A 1 85 ? 6.348 -2.637 -11.373 1.00 96.88 85 LEU A O 1
ATOM 704 N N . SER A 1 86 ? 7.743 -1.128 -10.478 1.00 95.44 86 SER A N 1
ATOM 705 C CA . SER A 1 86 ? 8.219 -0.612 -11.772 1.00 95.44 86 SER A CA 1
ATOM 706 C C . SER A 1 86 ? 9.357 -1.446 -12.358 1.00 95.44 86 SER A C 1
ATOM 708 O O . SER A 1 86 ? 9.626 -1.382 -13.553 1.00 95.44 86 SER A O 1
ATOM 710 N N . ASN A 1 87 ? 10.037 -2.239 -11.530 1.00 92.75 87 ASN A N 1
ATOM 711 C CA . ASN A 1 87 ? 11.050 -3.189 -11.964 1.00 92.75 87 ASN A CA 1
ATOM 712 C C . ASN A 1 87 ? 10.503 -4.617 -11.974 1.00 92.75 87 ASN A C 1
ATOM 714 O O . ASN A 1 87 ? 9.578 -4.954 -11.238 1.00 92.75 87 ASN A O 1
ATOM 718 N N . ARG A 1 88 ? 11.131 -5.467 -12.787 1.00 92.81 88 ARG A N 1
ATOM 719 C CA . ARG A 1 88 ? 10.849 -6.900 -12.838 1.00 92.81 88 ARG A CA 1
ATOM 720 C C . ARG A 1 88 ? 11.120 -7.569 -11.492 1.00 92.81 88 ARG A C 1
ATOM 722 O O . ARG A 1 88 ? 12.124 -7.264 -10.843 1.00 92.81 88 ARG A O 1
ATOM 729 N N . TYR A 1 89 ? 10.273 -8.526 -11.124 1.00 91.75 89 TYR A N 1
ATOM 730 C CA . TYR A 1 89 ? 10.424 -9.297 -9.894 1.00 91.75 89 TYR A CA 1
ATOM 731 C C . TYR A 1 89 ? 10.325 -10.799 -10.160 1.00 91.75 89 TYR A C 1
ATOM 733 O O . TYR A 1 89 ? 9.366 -11.292 -10.745 1.00 91.75 89 TYR A O 1
ATOM 741 N N . HIS A 1 90 ? 11.329 -11.546 -9.704 1.00 81.19 90 HIS A N 1
ATOM 742 C CA . HIS A 1 90 ? 11.359 -13.001 -9.798 1.00 81.19 90 HIS A CA 1
ATOM 743 C C . HIS A 1 90 ? 11.233 -13.588 -8.392 1.00 81.19 90 HIS A C 1
ATOM 745 O O . HIS A 1 90 ? 12.218 -13.666 -7.661 1.00 81.19 90 HIS A O 1
ATOM 751 N N . GLY A 1 91 ? 10.022 -13.975 -7.989 1.00 82.25 91 GLY A N 1
ATOM 752 C CA . GLY A 1 91 ? 9.801 -14.571 -6.674 1.00 82.25 91 GLY A CA 1
ATOM 753 C C . GLY A 1 91 ? 8.355 -14.516 -6.199 1.00 82.25 91 GLY A C 1
ATOM 754 O O . GLY A 1 91 ? 7.440 -14.197 -6.954 1.00 82.25 91 GLY A O 1
ATOM 755 N N . ARG A 1 92 ? 8.165 -14.833 -4.916 1.00 84.38 92 ARG A N 1
ATOM 756 C CA . ARG A 1 92 ? 6.901 -14.663 -4.189 1.00 84.38 92 ARG A CA 1
ATOM 757 C C . ARG A 1 92 ? 7.099 -13.615 -3.104 1.00 84.38 92 ARG A C 1
ATOM 759 O O . ARG A 1 92 ? 8.076 -13.696 -2.363 1.00 84.38 92 ARG A O 1
ATOM 766 N N . ALA A 1 93 ? 6.151 -12.695 -2.978 1.00 92.56 93 ALA A N 1
ATOM 767 C CA . ALA A 1 93 ? 6.151 -11.707 -1.913 1.00 92.56 93 ALA A CA 1
ATOM 768 C C . ALA A 1 93 ? 5.244 -12.166 -0.766 1.00 92.56 93 ALA A C 1
ATOM 770 O O . ALA A 1 93 ? 4.094 -12.556 -0.969 1.00 92.56 93 ALA A O 1
ATOM 771 N N . ASN A 1 94 ? 5.774 -12.101 0.450 1.00 94.50 94 ASN A N 1
ATOM 772 C CA . ASN A 1 94 ? 5.013 -12.282 1.678 1.00 94.50 94 ASN A CA 1
ATOM 773 C C . ASN A 1 94 ? 5.335 -11.120 2.606 1.00 94.50 94 ASN A C 1
ATOM 775 O O . ASN A 1 94 ? 6.470 -10.645 2.632 1.00 94.50 94 ASN A O 1
ATOM 779 N N . TYR A 1 95 ? 4.351 -10.697 3.387 1.00 95.50 95 TYR A N 1
ATOM 780 C CA . TYR A 1 95 ? 4.552 -9.725 4.449 1.00 95.50 95 TYR A CA 1
ATOM 781 C C . TYR A 1 95 ? 3.821 -10.208 5.692 1.00 95.50 95 TYR A C 1
ATOM 783 O O . TYR A 1 95 ? 2.598 -10.322 5.689 1.00 95.50 95 TYR A O 1
ATOM 791 N N . ARG A 1 96 ? 4.576 -10.509 6.754 1.00 93.25 96 ARG A N 1
ATOM 792 C CA . ARG A 1 96 ? 4.045 -11.163 7.960 1.00 93.25 96 ARG A CA 1
ATOM 793 C C . ARG A 1 96 ? 3.279 -12.440 7.574 1.00 93.25 96 ARG A C 1
ATOM 795 O O . ARG A 1 96 ? 3.849 -13.347 6.979 1.00 93.25 96 ARG A O 1
ATOM 802 N N . ASP A 1 97 ? 1.999 -12.492 7.900 1.00 91.00 97 ASP A N 1
ATOM 803 C CA . ASP A 1 97 ? 1.055 -13.575 7.669 1.00 91.00 97 ASP A CA 1
ATOM 804 C C . ASP A 1 97 ? 0.132 -13.327 6.459 1.00 91.00 97 ASP A C 1
ATOM 806 O O . ASP A 1 97 ? -0.932 -13.948 6.355 1.00 91.00 97 ASP A O 1
ATOM 810 N N . PHE A 1 98 ? 0.538 -12.430 5.554 1.00 93.44 98 PHE A N 1
ATOM 811 C CA . PHE A 1 98 ? -0.138 -12.130 4.295 1.00 93.44 98 PHE A CA 1
ATOM 812 C C . PHE A 1 98 ? 0.672 -12.628 3.099 1.00 93.44 98 PHE A C 1
ATOM 814 O O . PHE A 1 98 ? 1.880 -12.393 2.991 1.00 93.44 98 PHE A O 1
ATOM 821 N N . THR A 1 99 ? -0.028 -13.263 2.160 1.00 93.19 99 THR A N 1
ATOM 822 C CA . THR A 1 99 ? 0.462 -13.448 0.791 1.00 93.19 99 THR A CA 1
ATOM 823 C C . THR A 1 99 ? 0.204 -12.165 0.010 1.00 93.19 99 THR A C 1
ATOM 825 O O . THR A 1 99 ? -0.887 -11.605 0.091 1.00 93.19 99 THR A O 1
ATOM 828 N N . VAL A 1 100 ? 1.205 -11.696 -0.734 1.00 96.62 100 VAL A N 1
ATOM 829 C CA . VAL A 1 100 ? 1.117 -10.452 -1.503 1.00 96.62 100 VAL A CA 1
ATOM 830 C C . VAL A 1 100 ? 1.155 -10.784 -2.989 1.00 96.62 100 VAL A C 1
ATOM 832 O O . VAL A 1 100 ? 2.120 -11.375 -3.479 1.00 96.62 100 VAL A O 1
ATOM 835 N N . SER A 1 101 ? 0.107 -10.401 -3.711 1.00 96.44 101 SER A N 1
ATOM 836 C CA . SER A 1 101 ? 0.064 -10.529 -5.166 1.00 96.44 101 SER A CA 1
ATOM 837 C C . SER A 1 101 ? 0.919 -9.434 -5.796 1.00 96.44 101 SER A C 1
ATOM 839 O O . SER A 1 101 ? 0.723 -8.252 -5.514 1.00 96.44 101 SER A O 1
ATOM 841 N N . VAL A 1 102 ? 1.882 -9.828 -6.630 1.00 96.81 102 VAL A N 1
ATOM 842 C CA . VAL A 1 102 ? 2.854 -8.909 -7.233 1.00 96.81 102 VAL A CA 1
ATOM 843 C C . VAL A 1 102 ? 2.515 -8.664 -8.695 1.00 96.81 102 VAL A C 1
ATOM 845 O O . VAL A 1 102 ? 2.372 -9.611 -9.466 1.00 96.81 102 VAL A O 1
ATOM 848 N N . PHE A 1 103 ? 2.466 -7.392 -9.070 1.00 94.75 103 PHE A N 1
ATOM 849 C CA . PHE A 1 103 ? 2.367 -6.915 -10.442 1.00 94.75 103 PHE A CA 1
ATOM 850 C C . PHE A 1 103 ? 3.652 -6.156 -10.760 1.00 94.75 103 PHE A C 1
ATOM 852 O O . PHE A 1 103 ? 3.948 -5.141 -10.130 1.00 94.75 103 PHE A O 1
ATOM 859 N N . ASP A 1 104 ? 4.460 -6.675 -11.679 1.00 94.19 104 ASP A N 1
ATOM 860 C CA . ASP A 1 104 ? 5.733 -6.064 -12.049 1.00 94.19 104 ASP A CA 1
ATOM 861 C C . ASP A 1 104 ? 5.631 -5.258 -13.351 1.00 94.19 104 ASP A C 1
ATOM 863 O O . ASP A 1 104 ? 4.615 -5.288 -14.043 1.00 94.19 104 ASP A O 1
ATOM 867 N N . ASN A 1 105 ? 6.676 -4.484 -13.657 1.00 92.69 105 ASN A N 1
ATOM 868 C CA . ASN A 1 105 ? 6.742 -3.600 -14.830 1.00 92.69 105 ASN A CA 1
ATOM 869 C C . ASN A 1 105 ? 5.566 -2.607 -14.953 1.00 92.69 105 ASN A C 1
ATOM 871 O O . ASN A 1 105 ? 5.240 -2.166 -16.051 1.00 92.69 105 ASN A O 1
ATOM 875 N N . THR A 1 106 ? 4.944 -2.235 -13.835 1.00 94.00 106 THR A N 1
ATOM 876 C CA . THR A 1 106 ? 3.848 -1.262 -13.798 1.00 94.00 106 THR A CA 1
ATOM 877 C C . THR A 1 106 ? 4.412 0.155 -13.845 1.00 94.00 106 THR A C 1
ATOM 879 O O . THR A 1 106 ? 5.255 0.506 -13.015 1.00 94.00 106 THR A O 1
ATOM 882 N N . SER A 1 107 ? 3.941 0.996 -14.770 1.00 93.81 107 SER A N 1
ATOM 883 C CA . SER A 1 107 ? 4.265 2.429 -14.730 1.00 93.81 107 SER A CA 1
ATOM 884 C C . SER A 1 107 ? 3.317 3.193 -13.791 1.00 93.81 107 SER A C 1
ATOM 886 O O . SER A 1 107 ? 2.155 2.802 -13.631 1.00 93.81 107 SER A O 1
ATOM 888 N N . PRO A 1 108 ? 3.761 4.310 -13.184 1.00 93.50 108 PRO A N 1
ATOM 889 C CA . PRO A 1 108 ? 2.889 5.172 -12.386 1.00 93.50 108 PRO A CA 1
ATOM 890 C C . PRO A 1 108 ? 1.641 5.666 -13.141 1.00 93.50 108 PRO A C 1
ATOM 892 O O . PRO A 1 108 ? 0.560 5.772 -12.564 1.00 93.50 108 PRO A O 1
ATOM 895 N N . GLU A 1 109 ? 1.765 5.957 -14.436 1.00 93.62 109 GLU A N 1
ATOM 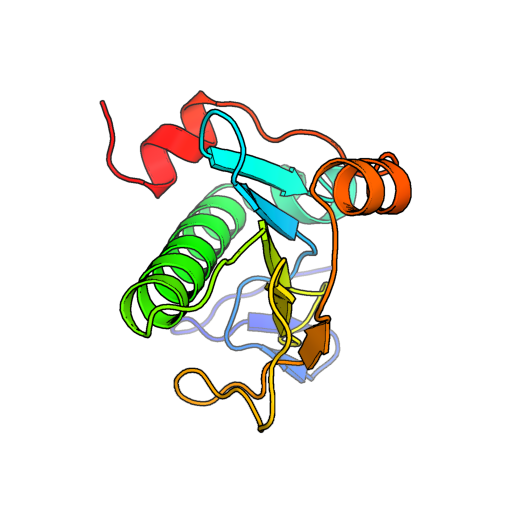896 C CA . GLU A 1 109 ? 0.675 6.424 -15.301 1.00 93.62 109 GLU A CA 1
ATOM 897 C C . GLU A 1 109 ? -0.344 5.320 -15.572 1.00 93.62 109 GLU A C 1
ATOM 899 O O . GLU A 1 109 ? -1.551 5.560 -15.518 1.00 93.62 109 GLU A O 1
ATOM 904 N N . GLU A 1 110 ? 0.131 4.104 -15.840 1.00 93.19 110 GLU A N 1
ATOM 905 C CA . GLU A 1 110 ? -0.732 2.939 -15.999 1.00 93.19 110 GLU A CA 1
ATOM 906 C C . GLU A 1 110 ? -1.498 2.643 -14.710 1.00 93.19 110 GLU A C 1
ATOM 908 O O . GLU A 1 110 ? -2.715 2.461 -14.756 1.00 93.19 110 GLU A O 1
ATOM 913 N N . PHE A 1 111 ? -0.811 2.675 -13.564 1.00 94.44 111 PHE A N 1
ATOM 914 C CA . PHE A 1 111 ? -1.445 2.485 -12.265 1.00 94.44 111 PHE A CA 1
ATOM 915 C C . PHE A 1 111 ? -2.577 3.496 -12.040 1.00 94.44 111 PHE A C 1
ATOM 917 O O . PHE A 1 111 ? -3.693 3.097 -11.700 1.00 94.44 111 PHE A O 1
ATOM 924 N N . LYS A 1 112 ? -2.313 4.790 -12.287 1.00 92.69 112 LYS A N 1
ATOM 925 C CA . LYS A 1 112 ? -3.314 5.864 -12.178 1.00 92.69 112 LYS A CA 1
ATOM 926 C C . LYS A 1 112 ? -4.513 5.623 -13.087 1.00 92.69 112 LYS A C 1
ATOM 928 O O . LYS A 1 112 ? -5.635 5.800 -12.641 1.00 92.69 112 LYS A O 1
ATOM 933 N N . ARG A 1 113 ? -4.281 5.221 -14.341 1.00 93.12 113 ARG A N 1
ATOM 934 C CA . ARG A 1 113 ? -5.348 4.967 -15.319 1.00 93.12 113 ARG A CA 1
ATOM 935 C C . ARG A 1 113 ? -6.244 3.799 -14.910 1.00 93.12 113 ARG A C 1
ATOM 937 O O . ARG A 1 113 ? -7.438 3.856 -15.141 1.00 93.12 113 ARG A O 1
ATOM 944 N N . ILE A 1 114 ? -5.679 2.735 -14.340 1.00 91.19 114 ILE A N 1
ATOM 945 C CA . ILE A 1 114 ? -6.458 1.555 -13.928 1.00 91.19 114 ILE A CA 1
ATOM 946 C C . ILE A 1 114 ? -7.314 1.854 -12.689 1.00 91.19 114 ILE A C 1
ATOM 948 O O . ILE A 1 114 ? -8.382 1.271 -12.538 1.00 91.19 114 ILE A O 1
ATOM 952 N N . HIS A 1 115 ? -6.861 2.758 -11.818 1.00 90.75 115 HIS A N 1
ATOM 953 C CA . HIS A 1 115 ? -7.504 3.062 -10.536 1.00 90.75 115 HIS A CA 1
ATOM 954 C C . HIS A 1 115 ? -8.140 4.462 -10.497 1.00 90.75 115 HIS A C 1
ATOM 956 O O . HIS A 1 115 ? -8.383 5.000 -9.417 1.00 90.75 115 HIS A O 1
ATOM 962 N N . ASP A 1 116 ? -8.418 5.062 -11.657 1.00 87.44 116 ASP A N 1
ATOM 963 C CA . ASP A 1 116 ? -8.993 6.411 -11.773 1.00 87.44 116 ASP A CA 1
ATOM 964 C C . ASP A 1 116 ? -10.437 6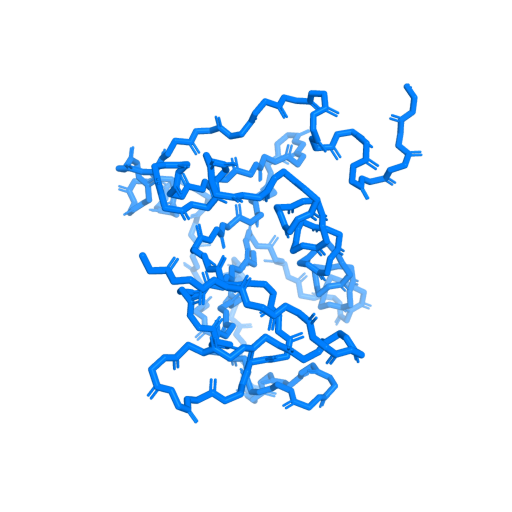.508 -11.249 1.00 87.44 116 ASP A C 1
ATOM 966 O O . ASP A 1 116 ? -10.903 7.593 -10.904 1.00 87.44 116 ASP A O 1
ATOM 970 N N . TYR A 1 117 ? -11.115 5.367 -11.121 1.00 87.88 117 TYR A N 1
ATOM 971 C CA . TYR A 1 117 ? -12.439 5.238 -10.521 1.00 87.88 117 TYR A CA 1
ATOM 972 C C . TYR A 1 117 ? -12.445 5.405 -8.991 1.00 87.88 117 TYR A C 1
ATOM 974 O O . TYR A 1 117 ? -13.514 5.563 -8.402 1.00 87.88 117 TYR A O 1
ATOM 982 N N . MET A 1 118 ? -11.283 5.341 -8.328 1.00 91.25 118 MET A N 1
ATOM 983 C CA . MET A 1 118 ? -11.172 5.477 -6.873 1.00 91.25 118 MET A CA 1
ATOM 984 C C . MET A 1 118 ? -10.971 6.933 -6.457 1.00 91.25 118 MET A C 1
ATOM 986 O O . MET A 1 118 ? -10.294 7.713 -7.127 1.00 91.25 118 MET A O 1
ATOM 990 N N . GLN A 1 119 ? -11.511 7.303 -5.299 1.00 91.62 119 GLN A N 1
ATOM 991 C CA . GLN A 1 119 ? -11.410 8.667 -4.792 1.00 91.62 119 GLN A CA 1
ATOM 992 C C . GLN A 1 119 ? -10.090 8.879 -4.045 1.00 91.62 119 GLN A C 1
ATOM 994 O O . GLN A 1 119 ? -9.591 7.993 -3.348 1.00 91.62 119 GLN A O 1
ATOM 999 N N . ILE A 1 120 ? -9.532 10.083 -4.164 1.00 92.19 120 ILE A N 1
ATOM 1000 C CA . ILE A 1 120 ? -8.325 10.476 -3.432 1.00 92.19 120 ILE A CA 1
ATOM 1001 C C . ILE A 1 120 ? -8.706 10.793 -1.984 1.00 92.19 120 ILE A C 1
ATOM 1003 O O . ILE A 1 120 ? -9.610 11.588 -1.730 1.00 92.19 120 ILE A O 1
ATOM 1007 N N . VAL A 1 121 ? -7.999 10.182 -1.037 1.00 92.38 121 VAL A N 1
ATOM 1008 C CA . VAL A 1 121 ? -8.153 10.452 0.396 1.00 92.38 121 VAL A CA 1
ATOM 1009 C C . VAL A 1 121 ? -7.562 11.818 0.736 1.00 92.38 121 VAL A C 1
ATOM 1011 O O . VAL A 1 121 ? -6.507 12.197 0.224 1.00 92.38 121 VAL A O 1
ATOM 1014 N N . ASP A 1 122 ? -8.236 12.539 1.631 1.00 91.69 122 ASP A N 1
ATOM 1015 C CA . ASP A 1 122 ? -7.775 13.828 2.141 1.00 91.69 122 ASP A CA 1
ATOM 1016 C C . ASP A 1 122 ? -6.349 13.757 2.721 1.00 91.69 122 ASP A C 1
ATOM 1018 O O . ASP A 1 122 ? -5.990 12.836 3.461 1.00 91.69 122 ASP A O 1
ATOM 1022 N N . GLY A 1 123 ? -5.542 14.774 2.410 1.00 92.06 123 GLY A N 1
ATOM 1023 C CA . GLY A 1 123 ? -4.140 14.836 2.815 1.00 92.06 123 GLY A CA 1
ATOM 1024 C C . GLY A 1 123 ? -3.937 14.909 4.330 1.00 92.06 123 GLY A C 1
ATOM 1025 O O . GLY A 1 123 ? -2.943 14.382 4.821 1.00 92.06 123 GLY A O 1
ATOM 1026 N N . GLY A 1 124 ? -4.869 15.501 5.083 1.00 92.81 124 GLY A N 1
ATOM 1027 C CA . GLY A 1 124 ? -4.811 15.548 6.545 1.00 92.81 124 GLY A CA 1
ATOM 1028 C C . GLY A 1 124 ? -4.966 14.165 7.180 1.00 92.81 124 GLY A C 1
ATOM 1029 O O . GLY A 1 124 ? -4.248 13.836 8.120 1.00 92.81 124 GLY A O 1
ATOM 1030 N N . ILE A 1 125 ? -5.832 13.314 6.619 1.00 92.31 125 ILE A N 1
ATOM 1031 C CA . ILE A 1 125 ? -5.971 11.913 7.057 1.00 92.31 125 ILE A CA 1
ATOM 1032 C C . ILE A 1 125 ? -4.685 11.131 6.777 1.00 92.31 125 ILE A C 1
ATOM 1034 O O . ILE A 1 125 ? -4.252 10.336 7.612 1.00 92.31 125 ILE A O 1
ATOM 1038 N N . ILE A 1 126 ? -4.077 11.348 5.607 1.00 94.44 126 ILE A N 1
ATOM 1039 C CA . ILE A 1 126 ? -2.813 10.697 5.244 1.00 94.44 126 ILE A CA 1
ATOM 1040 C C . ILE A 1 126 ? -1.722 11.113 6.236 1.00 94.44 126 ILE A C 1
ATOM 1042 O O . ILE A 1 126 ? -1.096 10.246 6.836 1.00 94.44 126 ILE A O 1
ATOM 1046 N N . LYS A 1 127 ? -1.550 12.415 6.472 1.00 94.12 127 LYS A N 1
ATOM 1047 C CA . LYS A 1 127 ? -0.589 12.954 7.443 1.00 94.12 127 LYS A CA 1
ATOM 1048 C C . LYS A 1 127 ? -0.757 12.360 8.841 1.00 94.12 127 LYS A C 1
ATOM 1050 O O . LYS A 1 127 ? 0.204 11.844 9.404 1.00 94.12 127 LYS A O 1
ATOM 1055 N N . GLU A 1 128 ? -1.986 12.320 9.353 1.00 94.62 128 GLU A N 1
ATOM 1056 C CA . GLU A 1 128 ? -2.286 11.708 10.653 1.00 94.62 128 GLU A CA 1
ATOM 1057 C C . GLU A 1 128 ? -1.922 10.216 10.693 1.00 94.62 128 GLU A C 1
ATOM 1059 O O . GLU A 1 128 ? -1.342 9.726 11.667 1.00 94.62 128 GLU A O 1
ATOM 1064 N N . ALA A 1 129 ? -2.220 9.471 9.625 1.00 94.31 129 ALA A N 1
ATOM 1065 C CA . ALA A 1 129 ? -1.854 8.061 9.546 1.00 94.31 129 ALA A CA 1
ATOM 1066 C C . ALA A 1 129 ? -0.334 7.849 9.561 1.00 94.31 129 ALA A C 1
ATOM 1068 O O . ALA A 1 129 ? 0.142 6.903 10.206 1.00 94.31 129 ALA A O 1
ATOM 1069 N N . LEU A 1 130 ? 0.410 8.738 8.899 1.00 94.44 130 LEU A N 1
ATOM 1070 C CA . LEU A 1 130 ? 1.869 8.705 8.810 1.00 94.44 130 LEU A CA 1
ATOM 1071 C C . LEU A 1 130 ? 2.577 9.321 10.031 1.00 94.44 130 LEU A C 1
ATOM 1073 O O . LEU A 1 130 ? 3.764 9.062 10.219 1.00 94.44 130 LEU A O 1
ATOM 1077 N N . GLY A 1 131 ? 1.856 10.046 10.891 1.00 89.56 131 GLY A N 1
ATOM 1078 C CA . GLY A 1 131 ? 2.428 10.743 12.047 1.00 89.56 131 GLY A CA 1
ATOM 1079 C C . GLY A 1 131 ? 3.229 11.988 11.658 1.00 89.56 131 GLY A C 1
ATOM 1080 O O . GLY A 1 131 ? 4.208 12.312 12.325 1.00 89.56 131 GLY A O 1
ATOM 1081 N N . GLU A 1 132 ? 2.848 12.635 10.557 1.00 79.25 132 GLU A N 1
ATOM 1082 C CA . GLU A 1 132 ? 3.440 13.885 10.080 1.00 79.25 132 GLU A CA 1
ATOM 1083 C C . GLU A 1 132 ? 2.536 15.055 10.501 1.00 79.25 132 GLU A C 1
ATOM 1085 O O . GLU A 1 132 ? 1.352 15.055 10.161 1.00 79.25 132 GLU A O 1
ATOM 1090 N N . ASP A 1 133 ? 3.080 16.031 11.238 1.00 52.00 133 ASP A N 1
ATOM 1091 C CA . ASP A 1 133 ? 2.395 17.286 11.603 1.00 52.00 133 ASP A CA 1
ATOM 1092 C C . ASP A 1 133 ? 2.443 18.309 10.441 1.00 52.00 133 ASP A C 1
ATOM 1094 O O . ASP A 1 133 ? 3.553 18.618 9.945 1.00 52.00 133 ASP A O 1
#